Protein AF-A0A6A8LT17-F1 (afdb_monomer_lite)

Secondary structure (DSSP, 8-state):
---TTPPP---SSHHHHHHHHHTTS-S-----HHHHHHHHHHSTT----S--SS---------TT-HHHHHHHHHHHHHHHHTTHHHHHHHHHHTT-TT--GGGGS--

Sequence (108 aa):
KFAPKAKVLEFDDYGQAFTALKSGQGQAMSTDNGILAGIASENPGYQVVGGNFTNEPYGIAVDKGQTQMMKRIDKALDELKADGTYDKLIQKWFGNVKGFDAKGAGEK

pLDDT: mean 87.67, std 13.88, range [34.94, 98.06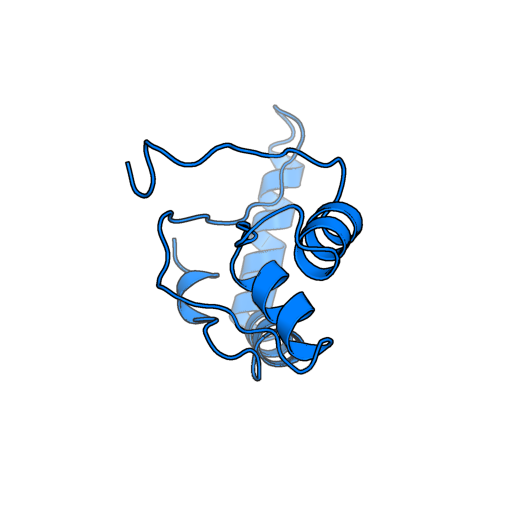]

Radius of gyration: 17.23 Å; chains: 1; bounding box: 36×30×42 Å

Foldseek 3Di:
DVCPPDDDDDDPDPVVQVVCCVVVVDVDDDDDLLVQLVVPVVDPPDDDDDADPDQDADDDDDPPPVVVVVVVVVVVVVVCVVVCVVVVVCCVRPVPRPRDDPVSHPDD

Structure (mmCIF, N/CA/C/O backbone):
data_AF-A0A6A8LT17-F1
#
_entry.id   AF-A0A6A8LT17-F1
#
loop_
_atom_site.group_PDB
_atom_site.id
_atom_site.type_symbol
_atom_site.label_atom_id
_atom_site.label_alt_id
_atom_site.label_comp_id
_atom_site.label_asym_id
_atom_site.label_entity_id
_atom_site.label_seq_id
_atom_site.pdbx_PDB_ins_code
_atom_site.Cartn_x
_atom_site.Cartn_y
_atom_site.Cartn_z
_atom_site.occupancy
_atom_site.B_iso_or_equiv
_atom_site.auth_seq_id
_atom_site.auth_comp_id
_atom_site.auth_asym_id
_atom_site.auth_atom_id
_atom_site.pdbx_PDB_model_num
ATOM 1 N N . LYS A 1 1 ? -18.772 14.123 0.019 1.00 65.06 1 LYS A N 1
ATOM 2 C CA . LYS A 1 1 ? -17.716 13.891 1.041 1.00 65.06 1 LYS A CA 1
ATOM 3 C C . LYS A 1 1 ? -18.218 12.803 1.985 1.00 65.06 1 LYS A C 1
ATOM 5 O O . LYS A 1 1 ? -19.316 12.971 2.490 1.00 65.06 1 LYS A O 1
ATOM 10 N N . PHE A 1 2 ? -17.483 11.703 2.157 1.00 83.19 2 PHE A N 1
ATOM 11 C CA . PHE A 1 2 ? -17.984 10.449 2.748 1.00 83.19 2 PHE A CA 1
ATOM 12 C C . PHE A 1 2 ? -18.371 10.529 4.236 1.00 83.19 2 PHE A C 1
ATOM 14 O O . PHE A 1 2 ? -19.338 9.895 4.638 1.00 83.19 2 PHE A O 1
ATOM 21 N N . ALA A 1 3 ? -17.686 11.351 5.038 1.00 87.69 3 ALA A N 1
ATOM 22 C CA . ALA A 1 3 ? -17.997 11.525 6.462 1.00 87.69 3 ALA A CA 1
ATOM 23 C C . ALA A 1 3 ? -17.758 12.980 6.924 1.00 87.69 3 ALA A C 1
ATOM 25 O O . ALA A 1 3 ? -16.792 13.266 7.625 1.00 87.69 3 ALA A O 1
ATOM 26 N N . PRO A 1 4 ? -18.614 13.945 6.540 1.00 90.81 4 PRO A N 1
ATOM 27 C CA . PRO A 1 4 ? -18.361 15.374 6.764 1.00 90.81 4 PRO A CA 1
ATOM 28 C C . PRO A 1 4 ? -18.444 15.813 8.235 1.00 90.81 4 PRO A C 1
ATOM 30 O O . PRO A 1 4 ? -18.039 16.924 8.554 1.00 90.81 4 PRO A O 1
ATOM 33 N N . LYS A 1 5 ? -18.992 14.968 9.117 1.00 94.44 5 LYS A N 1
ATOM 34 C CA . LYS A 1 5 ? -19.115 15.223 10.562 1.00 94.44 5 LYS A CA 1
ATOM 35 C C . LYS A 1 5 ? -18.057 14.487 11.395 1.00 94.44 5 LYS A C 1
ATOM 37 O O . LYS A 1 5 ? -18.093 14.579 12.617 1.00 94.44 5 LYS A O 1
ATOM 42 N N . ALA A 1 6 ? -17.171 13.717 10.761 1.00 93.88 6 ALA A N 1
ATOM 43 C CA . ALA A 1 6 ? -16.126 12.998 11.476 1.00 93.88 6 ALA A CA 1
ATOM 44 C C . ALA A 1 6 ? -15.110 13.985 12.065 1.00 93.88 6 ALA A C 1
ATOM 46 O O . ALA A 1 6 ? -14.705 14.940 11.401 1.00 93.88 6 ALA A O 1
ATOM 47 N N . LYS A 1 7 ? -14.681 13.736 13.305 1.00 95.75 7 LYS A N 1
ATOM 48 C CA . LYS A 1 7 ? -13.515 14.401 13.886 1.00 95.75 7 LYS A CA 1
ATOM 49 C C . LYS A 1 7 ? -12.278 13.594 13.507 1.00 95.75 7 LYS A C 1
ATOM 51 O O . LYS A 1 7 ? -12.200 12.416 13.842 1.00 95.75 7 LYS A O 1
ATOM 56 N N . VAL A 1 8 ? -11.341 14.229 12.813 1.00 95.38 8 VAL A N 1
ATOM 57 C CA . VAL A 1 8 ? -10.091 13.590 12.391 1.00 95.38 8 VAL A CA 1
ATOM 58 C C . VAL A 1 8 ? -9.086 13.647 13.540 1.00 95.38 8 VAL A C 1
ATOM 60 O O . VAL A 1 8 ? -8.924 14.690 14.175 1.00 95.38 8 VAL A O 1
ATOM 63 N N . LEU A 1 9 ? -8.454 12.508 13.815 1.00 96.75 9 LEU A N 1
ATOM 64 C CA . LEU A 1 9 ? -7.273 12.396 14.662 1.00 96.75 9 LEU A CA 1
ATOM 65 C C . LEU A 1 9 ? -6.113 12.005 13.749 1.00 96.75 9 LEU A C 1
ATOM 67 O O . LEU A 1 9 ? -6.222 11.018 13.022 1.00 96.75 9 LEU A O 1
ATOM 71 N N . GLU A 1 10 ? -5.046 12.793 13.766 1.00 96.25 10 GLU A N 1
ATOM 72 C CA . GLU A 1 10 ? -3.853 12.567 12.951 1.00 96.25 10 GLU A CA 1
ATOM 73 C C . GLU A 1 10 ? -2.739 11.992 13.824 1.00 96.25 10 GLU A C 1
ATOM 75 O O . GLU A 1 10 ? -2.602 12.357 14.993 1.00 96.25 10 GLU A O 1
ATOM 80 N N . PHE A 1 11 ? -1.969 11.075 13.248 1.00 96.50 11 PHE A N 1
ATOM 81 C CA . PHE A 1 11 ? -0.849 10.400 13.891 1.00 96.50 11 PHE A CA 1
ATOM 82 C C . PHE A 1 11 ? 0.309 10.314 12.902 1.00 96.50 11 PHE A C 1
ATOM 84 O O . PHE A 1 11 ? 0.083 10.310 11.691 1.00 96.50 11 PHE A O 1
ATOM 91 N N . ASP A 1 12 ? 1.527 10.203 13.424 1.00 95.69 12 ASP A N 1
ATOM 92 C CA . ASP A 1 12 ? 2.736 10.212 12.597 1.00 95.69 12 ASP A CA 1
ATOM 93 C C . ASP A 1 12 ? 2.905 8.921 11.781 1.00 95.69 12 ASP A C 1
ATOM 95 O O . ASP A 1 12 ? 3.533 8.928 10.722 1.00 95.69 12 ASP A O 1
ATOM 99 N N . ASP A 1 13 ? 2.346 7.805 12.261 1.00 95.75 13 ASP A N 1
ATOM 100 C CA . ASP A 1 13 ? 2.445 6.505 11.605 1.00 95.75 13 ASP A CA 1
ATOM 101 C C . ASP A 1 13 ? 1.211 5.609 11.830 1.00 95.75 13 ASP A C 1
ATOM 103 O O . ASP A 1 13 ? 0.360 5.840 12.698 1.00 95.75 13 ASP A O 1
ATOM 107 N N . TYR A 1 14 ? 1.122 4.543 11.027 1.00 95.81 14 TYR A N 1
ATOM 108 C CA . TYR A 1 14 ? 0.010 3.591 11.055 1.00 95.81 14 TYR A CA 1
ATOM 109 C C . TYR A 1 14 ? -0.092 2.807 12.370 1.00 95.81 14 TYR A C 1
ATOM 111 O O . TYR A 1 14 ? -1.197 2.462 12.788 1.00 95.81 14 TYR A O 1
ATOM 119 N N . GLY A 1 15 ? 1.032 2.521 13.032 1.00 95.44 15 GLY A N 1
ATOM 120 C CA . GLY A 1 15 ? 1.062 1.801 14.304 1.00 95.44 15 GLY A CA 1
ATOM 121 C C . GLY A 1 15 ? 0.482 2.636 15.443 1.00 95.44 15 GLY A C 1
ATOM 122 O O . GLY A 1 15 ? -0.300 2.128 16.254 1.00 95.44 15 GLY A O 1
ATOM 123 N N . GLN A 1 16 ? 0.790 3.932 15.470 1.00 97.06 16 GLN A N 1
ATOM 124 C CA . GLN A 1 16 ? 0.189 4.893 16.392 1.00 97.06 16 GLN A CA 1
ATOM 125 C C . GLN A 1 16 ? -1.313 5.042 16.144 1.00 97.06 16 GLN A C 1
ATOM 127 O O . GLN A 1 16 ? -2.100 4.901 17.082 1.00 97.06 16 GLN A O 1
ATOM 132 N N . ALA A 1 17 ? -1.724 5.232 14.886 1.00 97.50 17 ALA A N 1
ATOM 133 C CA . ALA A 1 17 ? -3.137 5.322 14.520 1.00 97.50 17 ALA A CA 1
ATOM 134 C C . ALA A 1 17 ? -3.913 4.054 14.912 1.00 97.50 17 ALA A C 1
ATOM 136 O O . ALA A 1 17 ? -5.004 4.126 15.487 1.00 97.50 17 ALA A O 1
ATOM 137 N N . PHE A 1 18 ? -3.330 2.877 14.678 1.00 97.25 18 PHE A N 1
ATOM 138 C CA . PHE A 1 18 ? -3.948 1.617 15.065 1.00 97.25 18 PHE A CA 1
ATOM 139 C C . PHE A 1 18 ? -3.994 1.440 16.591 1.00 97.25 18 PHE A C 1
ATOM 141 O O . PHE A 1 18 ? -5.005 0.996 17.129 1.00 97.25 18 PHE A O 1
ATOM 148 N N . THR A 1 19 ? -2.965 1.864 17.328 1.00 96.94 19 THR A N 1
ATOM 149 C CA . THR A 1 19 ? -2.977 1.867 18.804 1.00 96.94 19 THR A CA 1
ATOM 150 C C . THR A 1 19 ? -4.069 2.787 19.364 1.00 96.94 19 THR A C 1
ATOM 152 O O . THR A 1 19 ? -4.755 2.435 20.330 1.00 96.94 19 THR A O 1
ATOM 155 N N . ALA A 1 20 ? -4.295 3.943 18.740 1.00 97.50 20 ALA A N 1
ATOM 156 C CA . ALA A 1 20 ? -5.390 4.843 19.089 1.00 97.50 20 ALA A CA 1
ATOM 157 C C . ALA A 1 20 ? -6.767 4.197 18.850 1.00 97.50 20 ALA A C 1
ATOM 159 O O . ALA A 1 20 ? -7.653 4.310 19.699 1.00 97.50 20 ALA A O 1
ATOM 160 N N . LEU A 1 21 ? -6.929 3.448 17.752 1.00 97.31 21 LEU A N 1
ATOM 161 C CA . LEU A 1 21 ? -8.132 2.648 17.502 1.00 97.31 21 LEU A CA 1
ATOM 162 C C . LEU A 1 21 ? -8.323 1.571 18.582 1.00 97.31 21 LEU A C 1
ATOM 164 O O . LEU A 1 21 ? -9.397 1.488 19.174 1.00 97.31 21 LEU A O 1
ATOM 168 N N . LYS A 1 22 ? -7.278 0.795 18.904 1.00 96.88 22 LYS A N 1
ATOM 169 C CA . LYS A 1 22 ? -7.335 -0.256 19.940 1.00 96.88 22 LYS A CA 1
ATOM 170 C C . LYS A 1 22 ? -7.679 0.289 21.327 1.00 96.88 22 LYS A C 1
ATOM 172 O O . LYS A 1 22 ? -8.322 -0.401 22.110 1.00 96.88 22 LYS A O 1
ATOM 177 N N . SER A 1 23 ? -7.237 1.507 21.637 1.00 97.12 23 SER A N 1
ATOM 178 C CA . SER A 1 23 ? -7.521 2.178 22.914 1.00 97.12 23 SER A CA 1
ATOM 179 C C . SER A 1 23 ? -8.866 2.914 22.942 1.00 97.12 23 SER A C 1
ATOM 181 O O . SER A 1 23 ? -9.217 3.496 23.965 1.00 97.12 23 SER A O 1
ATOM 183 N N . GLY A 1 24 ? -9.635 2.882 21.847 1.00 96.75 24 GLY A N 1
ATOM 184 C CA . GLY A 1 24 ? -10.967 3.484 21.766 1.00 96.75 24 GLY A CA 1
ATOM 185 C C . GLY A 1 24 ? -10.972 5.004 21.587 1.00 96.75 24 GLY A C 1
ATOM 186 O O . GLY A 1 24 ? -12.020 5.629 21.736 1.00 96.75 24 GLY A O 1
ATOM 187 N N . GLN A 1 25 ? -9.832 5.617 21.254 1.00 97.31 25 GLN A N 1
ATOM 188 C CA . GLN A 1 25 ? -9.768 7.056 20.971 1.00 97.31 25 GLN A CA 1
ATOM 189 C C . GLN A 1 25 ? -10.482 7.418 19.661 1.00 97.31 25 GLN A C 1
ATOM 191 O O . GLN A 1 25 ? -11.011 8.521 19.523 1.00 97.31 25 GLN A O 1
ATOM 196 N N . GLY A 1 26 ? -10.519 6.482 18.710 1.00 95.00 26 GLY A N 1
ATOM 197 C CA . GLY A 1 26 ? -11.261 6.583 17.457 1.00 95.00 26 GLY A CA 1
ATOM 198 C C . GLY A 1 26 ? -12.198 5.393 17.259 1.00 95.00 26 GLY A C 1
ATOM 199 O O . GLY A 1 26 ? -12.018 4.341 17.865 1.00 95.00 26 GLY A O 1
ATOM 200 N N . GLN A 1 27 ? -13.202 5.558 16.394 1.00 95.00 27 GLN A N 1
ATOM 201 C CA . GLN A 1 27 ? -14.121 4.471 16.017 1.00 95.00 27 GLN A CA 1
ATOM 202 C C . GLN A 1 27 ? -13.676 3.717 14.757 1.00 95.00 27 GLN A C 1
ATOM 204 O O . GLN A 1 27 ? -14.128 2.601 14.518 1.00 95.00 27 GLN A O 1
ATOM 209 N N . ALA A 1 28 ? -12.822 4.332 13.937 1.00 94.62 28 ALA A N 1
ATOM 210 C CA . ALA A 1 28 ? -12.306 3.765 12.700 1.00 94.62 28 ALA A CA 1
ATOM 211 C C . ALA A 1 28 ? -10.935 4.370 12.370 1.00 94.62 28 ALA A C 1
ATOM 213 O O . ALA A 1 28 ? -10.623 5.484 12.793 1.00 94.62 28 ALA A O 1
ATOM 214 N N . MET A 1 29 ? -10.154 3.638 11.579 1.00 94.44 29 MET A N 1
ATOM 215 C CA . MET A 1 29 ? -8.914 4.097 10.958 1.00 94.44 29 MET A CA 1
ATOM 216 C C . MET A 1 29 ? -9.094 4.043 9.438 1.00 94.44 29 MET A C 1
ATOM 218 O O . MET A 1 29 ? -9.657 3.077 8.925 1.00 94.44 29 MET A O 1
ATOM 222 N N . SER A 1 30 ? 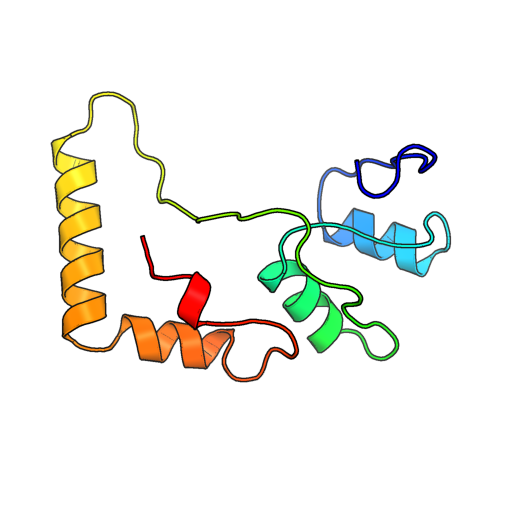-8.629 5.069 8.724 1.00 92.69 30 SER A N 1
ATOM 223 C CA . SER A 1 30 ? -8.662 5.120 7.259 1.00 92.69 30 SER A CA 1
ATOM 224 C C . SER A 1 30 ? -7.268 5.341 6.689 1.00 92.69 30 SER A C 1
ATOM 226 O O . SER A 1 30 ? -6.582 6.271 7.101 1.00 92.69 30 SER A O 1
ATOM 228 N N . THR A 1 31 ? -6.894 4.514 5.721 1.00 91.94 31 THR A N 1
ATOM 229 C CA . THR A 1 31 ? -5.746 4.664 4.820 1.00 91.94 31 THR A CA 1
ATOM 230 C C . THR A 1 31 ? -5.965 3.677 3.667 1.00 91.94 31 THR A C 1
ATOM 232 O O . THR A 1 31 ? -7.080 3.188 3.463 1.00 91.94 31 THR A O 1
ATOM 235 N N . ASP A 1 32 ? -4.910 3.378 2.938 1.00 89.44 32 ASP A N 1
ATOM 236 C CA . ASP A 1 32 ? -4.878 2.616 1.715 1.00 89.44 32 ASP A CA 1
ATOM 237 C C . ASP A 1 32 ? -5.230 1.151 2.003 1.00 89.44 32 ASP A C 1
ATOM 239 O O . ASP A 1 32 ? -4.854 0.566 3.029 1.00 89.44 32 ASP A O 1
ATOM 243 N N . ASN A 1 33 ? -5.972 0.537 1.085 1.00 85.31 33 ASN A N 1
ATOM 244 C CA . ASN A 1 33 ? -6.556 -0.791 1.271 1.00 85.31 33 ASN A CA 1
ATOM 245 C C . ASN A 1 33 ? -5.516 -1.878 1.599 1.00 85.31 33 ASN A C 1
ATOM 247 O O . ASN A 1 33 ? -5.754 -2.694 2.488 1.00 85.31 33 ASN A O 1
ATOM 251 N N . GLY A 1 34 ? -4.362 -1.880 0.927 1.00 83.12 34 GLY A N 1
ATOM 252 C CA . GLY A 1 34 ? -3.289 -2.846 1.165 1.00 83.12 34 GLY A CA 1
ATOM 253 C C . GLY A 1 34 ? -2.718 -2.748 2.581 1.00 83.12 34 GLY A C 1
ATOM 254 O O . GLY A 1 34 ? -2.486 -3.772 3.221 1.00 83.12 34 GLY A O 1
ATOM 255 N N . ILE A 1 35 ? -2.573 -1.526 3.103 1.00 89.81 35 ILE A N 1
ATOM 256 C CA . ILE A 1 35 ? -2.070 -1.271 4.459 1.00 89.81 35 ILE A CA 1
ATOM 257 C C . ILE A 1 35 ? -3.094 -1.740 5.491 1.00 89.81 35 ILE A C 1
ATOM 259 O O . ILE A 1 35 ? -2.762 -2.520 6.386 1.00 89.81 35 ILE A O 1
ATOM 263 N N . LEU A 1 36 ? -4.356 -1.320 5.342 1.00 91.31 36 LEU A N 1
ATOM 264 C CA . LEU A 1 36 ? -5.438 -1.723 6.244 1.00 91.31 36 LEU A CA 1
ATOM 265 C C . LEU A 1 36 ? -5.601 -3.241 6.295 1.00 91.31 36 LEU A C 1
ATOM 267 O O . LEU A 1 36 ? -5.830 -3.813 7.361 1.00 91.31 36 LEU A O 1
ATOM 271 N N . ALA A 1 37 ? -5.483 -3.900 5.150 1.00 86.75 37 ALA A N 1
ATOM 272 C CA . ALA A 1 37 ? -5.696 -5.327 5.067 1.00 86.75 37 ALA A CA 1
ATOM 273 C C . ALA A 1 37 ? -4.496 -6.134 5.598 1.00 86.75 37 ALA A C 1
ATOM 275 O O . ALA A 1 37 ? -4.707 -7.174 6.223 1.00 86.75 37 ALA A O 1
ATOM 276 N N . GLY A 1 38 ? -3.268 -5.614 5.478 1.00 87.88 38 GLY A N 1
ATOM 277 C CA . GLY A 1 38 ? -2.106 -6.117 6.218 1.00 87.88 38 GLY A CA 1
ATOM 278 C C . GLY A 1 38 ? -2.316 -6.035 7.734 1.00 87.88 38 GLY A C 1
ATOM 279 O O . GLY A 1 38 ? -2.265 -7.059 8.415 1.00 87.88 38 GLY A O 1
ATOM 280 N N . ILE A 1 39 ? -2.681 -4.854 8.251 1.00 92.19 39 ILE A N 1
ATOM 281 C CA . ILE A 1 39 ? -2.969 -4.641 9.683 1.00 92.19 39 ILE A CA 1
ATOM 282 C C . ILE A 1 39 ? -4.061 -5.599 10.179 1.00 92.19 39 ILE A C 1
ATOM 284 O O . ILE A 1 39 ? -3.900 -6.236 11.221 1.00 92.19 39 ILE A O 1
ATOM 288 N N . ALA A 1 40 ? -5.165 -5.737 9.439 1.00 90.44 40 ALA A N 1
ATOM 289 C CA . ALA A 1 40 ? -6.261 -6.628 9.812 1.00 90.44 40 ALA A CA 1
ATOM 290 C C . ALA A 1 40 ? -5.847 -8.111 9.802 1.00 90.44 40 ALA A C 1
ATOM 292 O O . ALA A 1 40 ? -6.314 -8.876 10.645 1.00 90.44 40 ALA A O 1
ATOM 293 N N . SER A 1 41 ? -4.958 -8.523 8.889 1.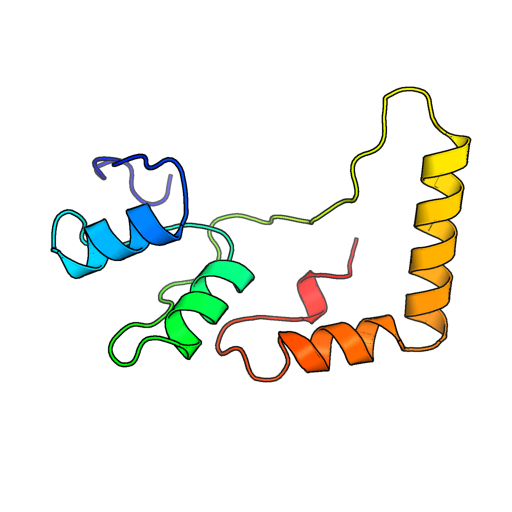00 87.44 41 SER A N 1
ATOM 294 C CA . SER A 1 41 ? -4.485 -9.913 8.807 1.00 87.44 41 SER A CA 1
ATOM 295 C C . SER A 1 41 ? -3.686 -10.357 10.038 1.00 87.44 41 SER A C 1
ATOM 297 O O . SER A 1 41 ? -3.748 -11.523 10.422 1.00 87.44 41 SER A O 1
ATOM 299 N N . GLU A 1 42 ? -3.000 -9.421 10.697 1.00 90.81 42 GLU A N 1
ATOM 300 C CA . GLU A 1 42 ? -2.172 -9.675 11.881 1.00 90.81 42 GLU A CA 1
ATOM 301 C C . GLU A 1 42 ? -2.922 -9.450 13.206 1.00 90.81 42 GLU A C 1
ATOM 303 O O . GLU A 1 42 ? -2.416 -9.792 14.274 1.00 90.81 42 GLU A O 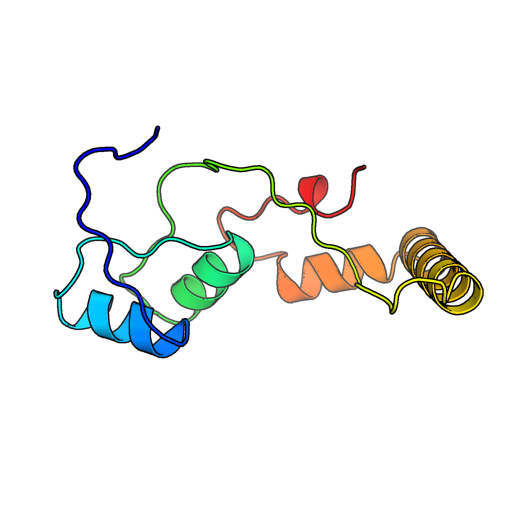1
ATOM 308 N N . ASN A 1 43 ? -4.132 -8.879 13.167 1.00 93.19 43 ASN A N 1
ATOM 309 C CA . ASN A 1 43 ? -4.869 -8.456 14.360 1.00 93.19 43 ASN A CA 1
ATOM 310 C C . ASN A 1 43 ? -6.295 -9.032 14.390 1.00 93.19 43 ASN A C 1
ATOM 312 O O . ASN A 1 43 ? -7.244 -8.373 13.950 1.00 93.19 43 ASN A O 1
ATOM 316 N N . PRO A 1 44 ? -6.481 -10.234 14.972 1.00 92.31 44 PRO A N 1
ATOM 317 C CA . PRO A 1 44 ? -7.802 -10.825 15.153 1.00 92.31 44 PRO A CA 1
ATOM 318 C C . PRO A 1 44 ? -8.769 -9.873 15.871 1.00 92.31 44 PRO A C 1
ATOM 320 O O . PRO A 1 44 ? -8.411 -9.227 16.856 1.00 92.31 44 PRO A O 1
ATOM 323 N N . GLY A 1 45 ? -10.007 -9.800 15.380 1.00 93.00 45 GLY A N 1
ATOM 324 C CA . GLY A 1 45 ? -11.045 -8.903 15.907 1.00 93.00 45 GLY A CA 1
ATOM 325 C C . GLY A 1 45 ? -11.159 -7.561 15.180 1.00 93.00 45 GLY A C 1
ATOM 326 O O . GLY A 1 45 ? -12.125 -6.837 15.413 1.00 93.00 45 GLY A O 1
ATOM 327 N N . TYR A 1 46 ? -10.240 -7.258 14.261 1.00 93.75 46 TYR A N 1
ATOM 328 C CA . TYR A 1 46 ? -10.324 -6.107 13.363 1.00 93.75 46 TYR A CA 1
ATOM 329 C C . TYR A 1 46 ? -10.599 -6.568 11.933 1.00 93.75 46 TYR A C 1
ATOM 331 O O . TYR A 1 46 ? -10.205 -7.656 11.520 1.00 93.75 46 TYR A O 1
ATOM 339 N N . GLN A 1 47 ? -11.307 -5.739 11.173 1.00 91.19 47 GLN A N 1
ATOM 340 C CA . GLN A 1 47 ? -11.666 -6.025 9.789 1.00 91.19 47 GLN A CA 1
ATOM 341 C C . GLN A 1 47 ? -11.677 -4.742 8.968 1.00 91.19 47 GLN A C 1
ATOM 343 O O . GLN A 1 47 ? -12.044 -3.676 9.467 1.00 91.19 47 GLN A O 1
ATOM 348 N N . VAL A 1 48 ? -11.310 -4.866 7.695 1.00 89.75 48 VAL A N 1
ATOM 349 C CA . VAL A 1 48 ? -11.520 -3.808 6.707 1.00 89.75 48 VAL A CA 1
ATOM 350 C C . VAL A 1 48 ? -12.999 -3.808 6.329 1.00 89.75 48 VAL A C 1
ATOM 352 O O . VAL A 1 48 ? -13.563 -4.859 6.023 1.00 89.75 48 VAL A O 1
ATOM 355 N N . VAL A 1 49 ? -13.637 -2.641 6.387 1.00 88.38 49 VAL A N 1
ATOM 356 C CA . VAL A 1 49 ? -15.075 -2.477 6.137 1.00 88.38 49 VAL A CA 1
ATOM 357 C C . VAL A 1 49 ? -15.336 -1.371 5.126 1.00 88.38 49 VAL A C 1
ATOM 359 O O . VAL A 1 49 ? -14.523 -0.466 4.949 1.00 88.38 49 VAL A O 1
ATOM 362 N N . GLY A 1 50 ? -16.517 -1.417 4.509 1.00 83.81 50 GLY A N 1
ATOM 363 C CA . GLY A 1 50 ? -16.891 -0.482 3.454 1.00 83.81 50 GLY A CA 1
ATOM 364 C C . GLY A 1 50 ? -16.241 -0.831 2.115 1.00 83.81 50 GLY A C 1
ATOM 365 O O . GLY A 1 50 ? -15.791 -1.953 1.903 1.00 83.81 50 GLY A O 1
ATOM 366 N N . GLY A 1 51 ? -16.246 0.135 1.201 1.00 78.75 51 GLY A N 1
ATOM 367 C CA . GLY A 1 51 ? -15.569 0.044 -0.091 1.00 78.75 51 GLY A CA 1
ATOM 368 C C . GLY A 1 51 ? -14.624 1.224 -0.288 1.00 78.75 51 GLY A C 1
ATOM 369 O O . GLY A 1 51 ? -14.525 2.099 0.572 1.00 78.75 51 GLY A O 1
ATOM 370 N N . ASN A 1 52 ? -13.951 1.262 -1.433 1.00 80.75 52 ASN A N 1
ATOM 371 C CA . ASN A 1 52 ? -12.998 2.321 -1.740 1.00 80.75 52 ASN A CA 1
ATOM 372 C C . ASN A 1 52 ? -13.706 3.677 -1.877 1.00 80.75 52 ASN A C 1
ATOM 374 O O . ASN A 1 52 ? -14.718 3.807 -2.569 1.00 80.75 52 ASN A O 1
ATOM 378 N N . PHE A 1 53 ? -13.141 4.700 -1.240 1.00 81.00 53 PHE A N 1
ATOM 379 C CA . PHE A 1 53 ? -13.618 6.083 -1.335 1.00 81.00 53 PHE A CA 1
ATOM 380 C C . PHE A 1 53 ? -12.824 6.905 -2.362 1.00 81.00 53 PHE A C 1
ATOM 382 O O . PHE A 1 53 ? -13.309 7.929 -2.849 1.00 81.00 53 PHE A O 1
ATOM 389 N N . THR A 1 54 ? -11.616 6.448 -2.691 1.00 81.12 54 THR A N 1
ATOM 390 C CA . THR A 1 54 ? -10.641 7.070 -3.592 1.00 81.12 54 THR A CA 1
ATOM 391 C C . THR A 1 54 ? -10.039 6.015 -4.523 1.00 81.12 54 THR A C 1
ATOM 393 O O . THR A 1 54 ? -10.087 4.816 -4.241 1.00 81.12 54 THR A O 1
ATOM 396 N N . ASN A 1 55 ? -9.514 6.465 -5.668 1.00 77.19 55 ASN A N 1
ATOM 397 C CA . ASN A 1 55 ? -8.646 5.655 -6.520 1.00 77.19 55 ASN A CA 1
ATOM 398 C C . ASN A 1 55 ? -7.210 6.157 -6.351 1.00 77.19 55 ASN A C 1
ATOM 400 O O . ASN A 1 55 ? -6.956 7.341 -6.577 1.00 77.19 55 ASN A O 1
ATOM 404 N N . GLU A 1 56 ? -6.306 5.270 -5.947 1.00 77.38 56 GLU A N 1
ATOM 405 C CA . GLU A 1 56 ? -4.968 5.613 -5.452 1.00 77.38 56 GLU A CA 1
ATOM 406 C C . GLU A 1 56 ? -3.903 4.815 -6.218 1.00 77.38 56 GLU A C 1
ATOM 408 O O . GLU A 1 56 ? -3.333 3.866 -5.685 1.00 77.38 56 GLU A O 1
ATOM 413 N N . PRO A 1 57 ? -3.642 5.147 -7.498 1.00 81.81 57 PRO A N 1
ATOM 414 C CA . PRO A 1 57 ? -2.589 4.486 -8.254 1.00 81.81 57 PRO A CA 1
ATOM 415 C C . PRO A 1 57 ? -1.222 4.835 -7.660 1.00 81.81 57 PRO A C 1
ATOM 417 O O . PRO A 1 57 ? -0.861 6.008 -7.535 1.00 81.81 57 PRO A O 1
ATOM 420 N N . TYR A 1 58 ? -0.455 3.808 -7.306 1.00 85.81 58 TYR A N 1
ATOM 421 C CA . TYR A 1 58 ? 0.893 3.978 -6.776 1.00 85.81 58 TYR A CA 1
ATOM 422 C C . TYR A 1 58 ? 1.903 4.160 -7.907 1.00 85.81 58 TYR A C 1
ATOM 424 O O . TYR A 1 58 ? 1.846 3.476 -8.92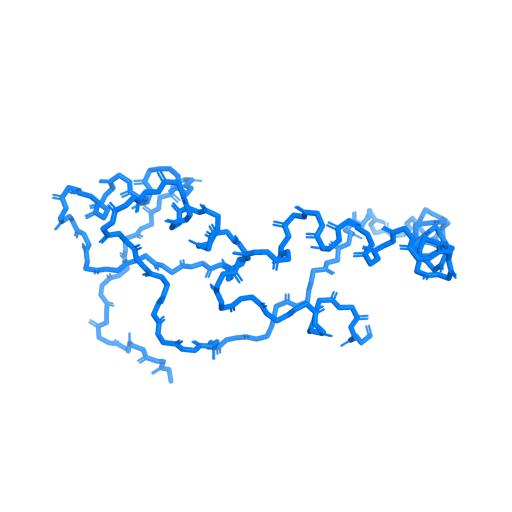6 1.00 85.81 58 TYR A O 1
ATOM 432 N N . GLY A 1 59 ? 2.863 5.060 -7.698 1.00 90.94 59 GLY A N 1
ATOM 433 C CA . GLY A 1 59 ? 3.946 5.325 -8.640 1.00 90.94 59 GLY A CA 1
ATOM 434 C C . GLY A 1 59 ? 5.290 5.450 -7.935 1.00 90.94 59 GLY A C 1
ATOM 435 O O . GLY A 1 59 ? 5.365 5.819 -6.763 1.00 90.94 59 GLY A O 1
ATOM 436 N N . ILE A 1 60 ? 6.366 5.159 -8.664 1.00 94.88 60 ILE A N 1
ATOM 437 C CA . ILE A 1 60 ? 7.733 5.370 -8.184 1.00 94.88 60 ILE A CA 1
ATOM 438 C C . ILE A 1 60 ? 8.134 6.801 -8.544 1.00 94.88 60 ILE A C 1
ATOM 440 O O . ILE A 1 60 ? 8.353 7.122 -9.712 1.00 94.88 60 ILE A O 1
ATOM 444 N N . ALA A 1 61 ? 8.207 7.673 -7.540 1.00 94.62 61 ALA A N 1
ATOM 445 C CA . ALA A 1 61 ? 8.637 9.050 -7.739 1.00 94.62 61 ALA A CA 1
ATOM 446 C C . ALA A 1 61 ? 10.145 9.119 -8.028 1.00 94.62 61 ALA A C 1
ATOM 448 O O . ALA A 1 61 ? 10.952 8.478 -7.355 1.00 94.62 61 ALA A O 1
ATOM 449 N N . VAL A 1 62 ? 10.519 9.937 -9.011 1.00 96.12 62 VAL A N 1
ATOM 450 C CA . VAL A 1 62 ? 11.911 10.274 -9.337 1.00 96.12 62 VAL A CA 1
ATOM 451 C C . VAL A 1 62 ? 12.092 11.786 -9.341 1.00 96.12 62 VAL A C 1
ATOM 453 O O . VAL A 1 62 ? 11.133 12.530 -9.569 1.00 96.12 62 VAL A O 1
ATOM 456 N N . ASP A 1 63 ? 13.324 12.248 -9.126 1.00 97.31 63 ASP A N 1
ATOM 457 C CA . ASP A 1 63 ? 13.626 13.677 -9.153 1.00 97.31 63 ASP A CA 1
ATOM 458 C C . ASP A 1 63 ? 13.226 14.307 -10.489 1.00 97.31 63 ASP A C 1
ATOM 460 O O . ASP A 1 63 ? 13.448 13.768 -11.584 1.00 97.31 63 ASP A O 1
ATOM 464 N N . LYS A 1 64 ? 12.672 15.516 -10.401 1.00 96.00 64 LYS A N 1
ATOM 465 C CA . LYS A 1 64 ? 12.240 16.270 -11.573 1.00 96.00 64 LYS A CA 1
ATOM 466 C C . LYS A 1 64 ? 13.411 16.466 -12.541 1.00 96.00 64 LYS A C 1
ATOM 468 O O . LYS A 1 64 ? 14.453 17.000 -12.180 1.00 96.00 64 LYS A O 1
ATOM 473 N N . GLY A 1 65 ? 13.209 16.071 -13.797 1.00 96.56 65 GLY A N 1
ATOM 474 C CA . GLY A 1 65 ? 14.217 16.172 -14.857 1.00 96.56 65 GLY A CA 1
ATOM 475 C C . GLY A 1 65 ? 15.073 14.916 -15.052 1.00 96.56 65 GLY A C 1
ATOM 476 O O . GLY A 1 65 ? 15.704 14.790 -16.103 1.00 96.56 65 GLY A O 1
ATOM 477 N N . GLN A 1 66 ? 15.033 13.934 -14.141 1.00 97.69 66 GLN A N 1
ATOM 478 C CA . GLN A 1 66 ? 15.736 12.652 -14.295 1.00 97.69 66 GLN A CA 1
ATOM 479 C C . GLN A 1 66 ? 15.011 11.685 -15.249 1.00 97.69 66 GLN A C 1
ATOM 481 O O . GLN A 1 66 ? 14.702 10.537 -14.929 1.00 97.69 66 GLN A O 1
ATOM 486 N N . THR A 1 67 ? 14.768 12.135 -16.480 1.00 96.50 67 THR A N 1
ATOM 487 C CA . THR A 1 67 ? 14.005 11.391 -17.497 1.00 96.50 67 THR A CA 1
ATOM 488 C C . THR A 1 67 ? 14.618 10.036 -17.855 1.00 96.50 67 THR A C 1
ATOM 490 O O . THR A 1 67 ? 13.891 9.104 -18.181 1.00 96.50 67 THR A O 1
ATOM 493 N N . GLN A 1 68 ? 15.944 9.895 -17.779 1.00 97.44 68 GLN A N 1
ATOM 494 C CA . GLN A 1 68 ? 16.613 8.620 -18.048 1.00 97.44 68 GLN A CA 1
ATOM 495 C C . GLN A 1 68 ? 16.395 7.597 -16.930 1.00 97.44 68 GLN A C 1
ATOM 497 O O . GLN A 1 68 ? 16.270 6.410 -17.218 1.00 97.44 68 GLN A O 1
ATOM 502 N N . MET A 1 69 ? 16.324 8.040 -15.670 1.00 97.38 69 MET A N 1
ATOM 503 C CA . MET A 1 69 ? 16.007 7.158 -14.544 1.00 97.38 69 MET A CA 1
ATOM 504 C C . MET A 1 69 ? 14.555 6.693 -14.627 1.00 97.38 69 MET A C 1
ATOM 506 O O . MET A 1 69 ? 14.313 5.493 -14.561 1.00 97.38 69 MET A O 1
ATOM 510 N N . MET A 1 70 ? 13.629 7.624 -14.884 1.00 97.44 70 MET A N 1
ATOM 511 C CA . MET A 1 70 ? 12.212 7.325 -15.124 1.00 97.44 70 MET A CA 1
ATOM 512 C C . MET A 1 70 ? 12.048 6.222 -16.179 1.00 97.44 70 MET A C 1
ATOM 514 O O . MET A 1 70 ? 11.531 5.155 -15.880 1.00 97.44 70 MET A O 1
ATOM 518 N N . LYS A 1 71 ? 12.627 6.412 -17.375 1.00 97.81 71 LYS A N 1
ATOM 519 C CA . LYS A 1 71 ? 12.539 5.433 -18.473 1.00 97.81 71 LYS A CA 1
ATOM 520 C C . LYS A 1 71 ? 13.118 4.062 -18.125 1.00 97.81 71 LYS A C 1
ATOM 522 O O . LYS A 1 71 ? 12.645 3.053 -18.636 1.00 97.81 71 LYS A O 1
ATOM 527 N N . ARG A 1 72 ? 14.178 4.013 -17.313 1.00 98.06 72 ARG A N 1
ATOM 528 C CA . ARG A 1 72 ? 14.772 2.744 -16.867 1.00 98.06 72 ARG A CA 1
ATOM 529 C C . ARG A 1 72 ? 13.864 2.017 -15.881 1.00 98.06 72 ARG A C 1
ATOM 531 O O . ARG A 1 72 ? 13.763 0.800 -15.975 1.00 98.06 72 ARG A O 1
ATOM 538 N N . ILE A 1 73 ? 13.224 2.749 -14.970 1.00 97.69 73 ILE A N 1
ATOM 539 C CA . ILE A 1 73 ? 12.250 2.195 -14.024 1.00 97.69 73 ILE A CA 1
ATOM 540 C C . ILE A 1 73 ? 11.031 1.669 -14.779 1.00 97.69 73 ILE A C 1
ATOM 542 O O . ILE A 1 73 ? 10.668 0.515 -14.576 1.00 97.69 73 ILE A O 1
ATOM 546 N N . ASP A 1 74 ? 10.471 2.461 -15.695 1.00 96.81 74 ASP A N 1
ATOM 547 C CA . ASP A 1 74 ? 9.321 2.055 -16.512 1.00 96.81 74 ASP A CA 1
ATOM 548 C C . ASP A 1 74 ? 9.637 0.773 -17.291 1.00 96.81 74 ASP A C 1
ATOM 550 O O . ASP A 1 74 ? 8.915 -0.215 -17.190 1.00 96.81 74 ASP A O 1
ATOM 554 N N . LYS A 1 75 ? 10.792 0.738 -17.972 1.00 97.94 75 LYS A N 1
ATOM 555 C CA . LYS A 1 75 ? 11.241 -0.451 -18.705 1.00 97.94 75 LYS A CA 1
ATOM 556 C C . LYS A 1 75 ? 11.391 -1.677 -17.797 1.00 97.94 75 LYS A C 1
ATOM 558 O O . LYS A 1 75 ? 10.998 -2.769 -18.191 1.00 97.94 75 LYS A O 1
ATOM 563 N N . ALA A 1 76 ? 11.960 -1.514 -16.604 1.00 97.62 76 ALA A N 1
ATOM 564 C CA . ALA A 1 76 ? 12.102 -2.620 -15.661 1.00 97.62 76 ALA A CA 1
ATOM 565 C C . ALA A 1 76 ? 10.734 -3.139 -15.189 1.00 97.62 76 ALA A C 1
ATOM 567 O O . ALA A 1 76 ? 10.540 -4.347 -15.089 1.00 97.62 76 ALA A O 1
ATOM 568 N N . LEU A 1 77 ? 9.769 -2.250 -14.932 1.00 96.44 77 LEU A N 1
ATOM 569 C CA . LEU A 1 77 ? 8.404 -2.644 -14.580 1.00 96.44 77 LEU A CA 1
ATOM 570 C C . LEU A 1 77 ? 7.715 -3.391 -15.729 1.00 96.44 77 LEU A C 1
ATOM 572 O O . LEU A 1 77 ? 7.056 -4.397 -15.473 1.00 96.44 77 LEU A O 1
ATOM 576 N N . ASP A 1 78 ? 7.896 -2.948 -16.974 1.00 96.69 78 ASP A N 1
ATOM 577 C CA . ASP A 1 78 ? 7.358 -3.630 -18.155 1.00 96.69 78 ASP A CA 1
ATOM 578 C C . ASP A 1 78 ? 7.947 -5.038 -18.321 1.00 96.69 78 ASP A C 1
ATOM 580 O O . ASP A 1 78 ? 7.208 -5.988 -18.578 1.00 96.69 78 ASP A O 1
ATOM 584 N N . GLU A 1 79 ? 9.258 -5.201 -18.116 1.00 98.00 79 GLU A N 1
ATOM 585 C CA . GLU A 1 79 ? 9.928 -6.508 -18.153 1.00 98.00 79 GLU A CA 1
ATOM 586 C C . GLU A 1 79 ? 9.395 -7.449 -17.057 1.00 98.00 79 GLU A C 1
ATOM 588 O O . GLU A 1 79 ? 9.057 -8.596 -17.353 1.00 98.00 79 GLU A O 1
ATOM 593 N N . LEU A 1 80 ? 9.220 -6.953 -15.823 1.00 96.94 80 LEU A N 1
ATOM 594 C CA . LEU A 1 80 ? 8.651 -7.725 -14.706 1.00 96.94 80 LEU A CA 1
ATOM 595 C C . LEU A 1 80 ? 7.184 -8.116 -14.927 1.00 96.94 80 LEU A C 1
ATOM 597 O O . LEU A 1 80 ? 6.726 -9.143 -14.421 1.00 96.94 80 LEU A O 1
ATOM 601 N N . LYS A 1 81 ? 6.411 -7.280 -15.625 1.00 94.12 81 LYS A N 1
ATOM 602 C CA . LYS A 1 81 ? 5.039 -7.619 -16.020 1.00 94.12 81 LYS A CA 1
ATOM 603 C C . LYS A 1 81 ? 5.052 -8.684 -17.114 1.00 94.12 81 LYS A C 1
ATOM 605 O O . LYS A 1 81 ? 4.337 -9.675 -17.004 1.00 94.12 81 LYS A O 1
ATOM 610 N N . ALA A 1 82 ? 5.892 -8.514 -18.135 1.00 95.88 82 ALA A N 1
ATOM 611 C CA . ALA A 1 82 ? 5.977 -9.426 -19.271 1.00 95.88 82 ALA A CA 1
ATOM 612 C C . ALA A 1 82 ? 6.448 -10.836 -18.880 1.00 95.88 82 ALA A C 1
ATOM 614 O O . ALA A 1 82 ? 5.976 -11.817 -19.453 1.00 95.88 82 ALA A O 1
ATOM 615 N N . ASP A 1 83 ? 7.350 -10.955 -17.903 1.00 97.12 83 ASP A N 1
ATOM 616 C CA . ASP A 1 83 ? 7.859 -12.248 -17.427 1.00 97.12 83 ASP A CA 1
ATOM 617 C C . ASP A 1 83 ? 7.017 -12.883 -16.295 1.00 97.12 83 ASP A C 1
ATOM 619 O O . ASP A 1 83 ? 7.307 -13.994 -15.830 1.00 97.12 83 ASP A O 1
ATOM 623 N N . GLY A 1 84 ? 5.953 -12.198 -15.858 1.00 95.50 84 GLY A N 1
ATOM 624 C CA . GLY A 1 84 ? 5.033 -12.641 -14.809 1.00 95.50 84 GLY A CA 1
ATOM 625 C C . GLY A 1 84 ? 5.586 -12.534 -13.383 1.00 95.50 84 GLY A C 1
ATOM 626 O O . GLY A 1 84 ? 4.945 -12.996 -12.435 1.00 95.50 84 GLY A O 1
ATOM 627 N N . THR A 1 85 ? 6.769 -11.950 -13.180 1.00 96.44 85 THR A N 1
ATOM 628 C CA . THR A 1 85 ? 7.323 -11.698 -11.842 1.00 96.44 85 THR A CA 1
ATOM 629 C C . THR A 1 85 ? 6.446 -10.731 -11.059 1.00 96.44 85 THR A C 1
ATOM 631 O O . THR A 1 85 ? 6.227 -10.943 -9.866 1.00 96.44 85 THR A O 1
ATOM 634 N N . TYR A 1 86 ? 5.894 -9.712 -11.720 1.00 93.38 86 TYR A N 1
ATOM 635 C CA . TYR A 1 86 ? 4.974 -8.761 -11.102 1.00 93.38 86 TYR A CA 1
ATOM 636 C C . TYR A 1 86 ? 3.754 -9.476 -10.500 1.00 93.38 86 TYR A C 1
ATOM 638 O O . TYR A 1 86 ? 3.479 -9.330 -9.310 1.00 93.38 86 TYR A O 1
ATOM 646 N N . ASP A 1 87 ? 3.097 -10.344 -11.271 1.00 91.12 87 ASP A N 1
ATOM 647 C CA . ASP A 1 87 ? 1.932 -11.108 -10.809 1.00 91.12 87 ASP A CA 1
ATOM 648 C C . ASP A 1 87 ? 2.278 -12.042 -9.644 1.00 91.12 87 ASP A C 1
ATOM 650 O O . ASP A 1 87 ? 1.525 -12.147 -8.675 1.00 91.12 87 ASP A O 1
ATOM 654 N N . LYS A 1 88 ? 3.455 -12.683 -9.682 1.00 94.25 88 LYS A N 1
ATOM 655 C CA . LYS A 1 88 ? 3.946 -13.509 -8.565 1.00 94.25 88 LYS A CA 1
ATOM 656 C C . LYS A 1 88 ? 4.138 -12.688 -7.293 1.00 94.25 88 LYS A C 1
ATOM 658 O O . LYS A 1 88 ? 3.828 -13.181 -6.209 1.00 94.25 88 LYS A O 1
ATOM 663 N N . LEU A 1 89 ? 4.652 -11.462 -7.399 1.00 92.56 89 LEU A N 1
ATOM 664 C CA . LEU A 1 89 ? 4.821 -10.563 -6.254 1.00 92.56 89 LEU A CA 1
ATOM 665 C C . LEU A 1 89 ? 3.469 -10.114 -5.700 1.00 92.56 89 LEU A C 1
ATOM 667 O O . LEU A 1 89 ? 3.270 -10.168 -4.486 1.00 92.56 89 LEU A O 1
ATOM 671 N N . ILE A 1 90 ? 2.530 -9.744 -6.572 1.00 88.81 90 ILE A N 1
ATOM 672 C CA . ILE A 1 90 ? 1.168 -9.383 -6.173 1.00 88.81 90 ILE A CA 1
ATOM 673 C C . ILE A 1 90 ? 0.491 -10.557 -5.463 1.00 88.81 90 ILE A C 1
ATOM 675 O O . ILE A 1 90 ? -0.025 -10.388 -4.362 1.00 88.81 90 ILE A O 1
ATOM 679 N N . GLN A 1 91 ? 0.573 -11.769 -6.012 1.00 87.88 91 GLN A N 1
ATOM 680 C CA . GLN A 1 91 ? 0.005 -12.957 -5.377 1.00 87.88 91 GLN A CA 1
ATOM 681 C C . GLN A 1 91 ? 0.685 -13.283 -4.041 1.00 87.88 91 GLN A C 1
ATOM 683 O O . GLN A 1 91 ? 0.009 -13.654 -3.082 1.00 87.88 91 GLN A O 1
ATOM 688 N N . LYS A 1 92 ? 2.011 -13.138 -3.954 1.00 88.62 92 LYS A N 1
ATOM 689 C CA . LYS A 1 92 ? 2.771 -13.410 -2.728 1.00 88.62 92 LYS A CA 1
ATOM 690 C C . LYS A 1 92 ? 2.336 -12.511 -1.572 1.00 88.62 92 LYS A C 1
ATOM 692 O O . LYS A 1 92 ? 2.189 -13.004 -0.459 1.00 88.62 92 LYS A O 1
ATOM 697 N N . TRP A 1 93 ? 2.175 -11.216 -1.829 1.00 84.88 93 TRP A N 1
ATOM 698 C CA . TRP A 1 93 ? 1.906 -10.231 -0.778 1.00 84.88 93 TRP A CA 1
ATOM 699 C C . TRP A 1 93 ? 0.419 -9.972 -0.557 1.00 84.88 93 TRP A C 1
ATOM 701 O O . TRP A 1 93 ? 0.008 -9.724 0.571 1.00 84.88 93 TRP A O 1
ATOM 711 N N . PHE A 1 94 ? -0.391 -10.074 -1.609 1.00 80.81 94 PHE A N 1
ATOM 712 C CA . PHE A 1 94 ? -1.796 -9.677 -1.580 1.00 80.81 94 PHE A CA 1
ATOM 713 C C . PHE A 1 94 ? -2.778 -10.789 -1.963 1.00 80.81 94 PHE A C 1
ATOM 715 O O . PHE A 1 94 ? -3.984 -10.609 -1.822 1.00 80.81 94 PHE A O 1
ATOM 722 N N . GLY A 1 95 ? -2.302 -11.968 -2.373 1.00 78.88 95 GLY A N 1
ATOM 723 C CA . GLY A 1 95 ? -3.162 -13.060 -2.846 1.00 78.88 95 GLY A CA 1
ATOM 724 C C . GLY A 1 95 ? -4.146 -13.617 -1.809 1.00 78.88 95 GLY A C 1
ATOM 725 O O . GLY A 1 95 ? -5.148 -14.216 -2.184 1.00 78.88 95 GLY A O 1
ATOM 726 N N . ASN A 1 96 ? -3.886 -13.401 -0.516 1.00 74.25 96 ASN A N 1
ATOM 727 C CA . ASN A 1 96 ? -4.748 -13.837 0.593 1.00 74.25 96 ASN A CA 1
ATOM 728 C C . ASN A 1 96 ? -5.364 -12.666 1.372 1.00 74.25 96 ASN A C 1
ATOM 730 O O . ASN A 1 96 ? -5.916 -12.847 2.460 1.00 74.25 96 ASN A O 1
ATOM 734 N N . VAL A 1 97 ? -5.254 -11.454 0.837 1.00 68.38 97 VAL A N 1
ATOM 735 C CA . VAL A 1 97 ? -5.681 -10.238 1.515 1.00 68.38 97 VAL A CA 1
ATOM 736 C C . VAL A 1 97 ? -7.151 -9.982 1.184 1.00 68.38 97 VAL A C 1
ATOM 738 O O . VAL A 1 97 ? -7.504 -9.536 0.093 1.00 68.38 97 VAL A O 1
ATOM 741 N N . LYS A 1 98 ? -8.043 -10.305 2.130 1.00 65.38 98 LYS A N 1
ATOM 742 C CA . LYS A 1 98 ? -9.490 -10.100 1.957 1.00 65.38 98 LYS A CA 1
ATOM 743 C C . LYS A 1 98 ? -9.788 -8.619 1.694 1.00 65.38 98 LYS A C 1
ATOM 745 O O . LYS A 1 98 ? -9.471 -7.776 2.526 1.00 65.38 98 LYS A O 1
ATOM 750 N N . GLY A 1 99 ? -10.436 -8.327 0.565 1.00 60.19 99 GLY A N 1
ATOM 751 C CA . GLY A 1 99 ? -10.814 -6.964 0.166 1.00 60.19 99 GLY A CA 1
ATOM 752 C C . GLY A 1 99 ? -9.791 -6.231 -0.711 1.00 60.19 99 GLY A C 1
ATOM 753 O O . GLY A 1 99 ? -10.038 -5.087 -1.080 1.00 60.19 99 GLY A O 1
ATOM 754 N N . PHE A 1 100 ? -8.674 -6.868 -1.077 1.00 66.69 100 PHE A N 1
ATOM 755 C CA . PHE A 1 100 ? -7.722 -6.322 -2.043 1.00 66.69 100 PHE A CA 1
ATOM 756 C C . PHE A 1 100 ? -7.998 -6.877 -3.449 1.00 66.69 100 PHE A C 1
ATOM 758 O O . PHE A 1 100 ? -7.934 -8.088 -3.660 1.00 66.69 100 PHE A O 1
ATOM 765 N N . ASP A 1 101 ? -8.300 -5.999 -4.411 1.00 65.31 101 ASP A N 1
ATOM 766 C CA . ASP A 1 101 ? -8.402 -6.366 -5.828 1.00 65.31 101 ASP A CA 1
ATOM 767 C C . ASP A 1 101 ? -7.087 -6.052 -6.550 1.00 65.31 101 ASP A C 1
ATOM 769 O O . ASP A 1 101 ? -6.782 -4.905 -6.884 1.00 65.31 101 ASP A O 1
ATOM 773 N N . ALA A 1 102 ? -6.315 -7.107 -6.804 1.00 60.25 102 ALA A N 1
ATOM 774 C CA . ALA A 1 102 ? -5.045 -7.057 -7.517 1.00 60.25 102 ALA A CA 1
ATOM 775 C C . ALA A 1 102 ? -5.149 -6.487 -8.943 1.00 60.25 102 ALA A C 1
ATOM 777 O O . ALA A 1 102 ? -4.156 -5.971 -9.455 1.00 60.25 102 ALA A O 1
ATOM 778 N N . LYS A 1 103 ? -6.324 -6.539 -9.586 1.00 55.09 103 LYS A N 1
ATOM 779 C CA . LYS A 1 103 ? -6.493 -6.032 -10.957 1.00 55.09 103 LYS A CA 1
ATOM 780 C C . LYS A 1 103 ? -6.417 -4.505 -11.040 1.00 55.09 103 LYS A C 1
ATOM 782 O O . LYS A 1 103 ? -6.014 -3.978 -12.068 1.00 55.09 103 LYS A O 1
ATOM 787 N N . GLY A 1 104 ? -6.723 -3.793 -9.953 1.00 47.66 104 GLY A N 1
ATOM 788 C CA . GLY A 1 104 ? -6.648 -2.328 -9.902 1.00 47.66 104 GLY A CA 1
ATOM 789 C C . GLY A 1 104 ? -5.239 -1.761 -9.693 1.00 47.66 104 GLY A C 1
ATOM 790 O O . GLY A 1 104 ? -5.018 -0.583 -9.954 1.00 47.66 104 GLY A O 1
ATOM 791 N N . ALA A 1 105 ? -4.279 -2.576 -9.242 1.00 47.34 105 ALA A N 1
ATOM 792 C CA . ALA A 1 105 ? -2.925 -2.121 -8.908 1.00 47.34 105 ALA A CA 1
ATOM 793 C C . ALA A 1 105 ? -2.004 -1.947 -10.135 1.00 47.34 105 ALA A C 1
ATOM 795 O O . ALA A 1 105 ? -0.946 -1.330 -10.020 1.00 47.34 105 ALA A O 1
ATOM 796 N N . GLY A 1 106 ? -2.389 -2.495 -11.295 1.00 41.34 106 GLY A N 1
ATOM 797 C CA . GLY A 1 106 ? -1.544 -2.557 -12.493 1.00 41.34 106 GLY A CA 1
ATOM 798 C C . GLY A 1 106 ? -2.099 -1.878 -13.747 1.00 41.34 106 GLY A C 1
ATOM 799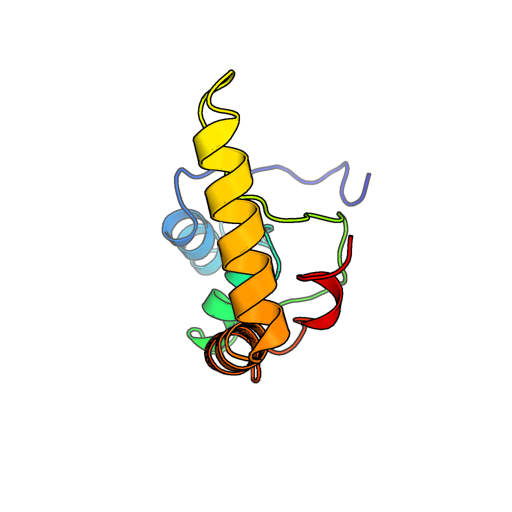 O O . GLY A 1 106 ? -1.353 -1.758 -14.721 1.00 41.34 106 GLY A O 1
ATOM 800 N N . GLU A 1 107 ? -3.359 -1.433 -13.740 1.00 34.94 107 GLU A N 1
ATOM 801 C CA . GLU A 1 107 ? -4.032 -0.860 -14.911 1.00 34.94 107 GLU A CA 1
ATOM 802 C C . GLU A 1 107 ? -4.310 0.639 -14.727 1.00 34.94 107 GLU A C 1
ATOM 804 O O . GLU A 1 107 ? -5.364 1.035 -14.230 1.00 34.94 107 GLU A O 1
ATOM 809 N N . LYS A 1 108 ? -3.344 1.467 -15.138 1.00 36.72 108 LYS A N 1
ATOM 810 C CA . LYS A 1 108 ? -3.479 2.500 -16.182 1.00 36.72 108 LYS A CA 1
ATOM 811 C C . LYS A 1 108 ? -2.100 2.917 -16.678 1.00 36.72 108 LYS A C 1
ATOM 813 O O . LYS A 1 108 ? -1.222 3.151 -15.823 1.00 36.72 108 LYS A O 1
#

InterPro domains:
  IPR001638 Solute-binding protein family 3/N-terminal domain of MltF [PF00497] (24-95)
  IPR051455 Bacterial solute-binding protein 3 [PTHR30085] (3-98)

Organism: NCBI:txid1624